Protein AF-A0A0B6ZKL7-F1 (afdb_monomer_lite)

Structure (mmCIF, N/CA/C/O backbone):
data_AF-A0A0B6ZKL7-F1
#
_entry.id   AF-A0A0B6ZKL7-F1
#
loop_
_atom_site.group_PDB
_atom_site.id
_atom_site.type_symbol
_atom_site.label_atom_id
_atom_site.label_alt_id
_atom_site.label_comp_id
_atom_site.label_asym_id
_atom_site.label_entity_id
_atom_site.label_seq_id
_atom_site.pdbx_PDB_ins_code
_atom_site.Cartn_x
_atom_site.Cartn_y
_atom_site.Cartn_z
_atom_site.occupancy
_atom_site.B_iso_or_equiv
_atom_site.auth_seq_id
_atom_site.auth_comp_id
_atom_site.auth_asym_id
_atom_site.auth_atom_id
_atom_site.pdbx_PDB_model_num
ATOM 1 N N . MET A 1 1 ? -45.758 22.790 -22.051 1.00 42.19 1 MET A N 1
ATOM 2 C CA . MET A 1 1 ? -45.175 24.039 -21.514 1.00 42.19 1 MET A CA 1
ATOM 3 C C . MET A 1 1 ? -43.942 23.675 -20.707 1.00 42.19 1 MET A C 1
ATOM 5 O O . MET A 1 1 ? -43.942 22.640 -20.055 1.00 42.19 1 MET A O 1
ATOM 9 N N . PHE A 1 2 ? -42.876 24.445 -20.906 1.00 46.97 2 PHE A N 1
ATOM 10 C CA . PHE A 1 2 ? -41.481 24.131 -20.605 1.00 46.97 2 PHE A CA 1
ATOM 11 C C . PHE A 1 2 ? -41.216 23.846 -19.117 1.00 46.97 2 PHE A C 1
ATOM 13 O O . PHE A 1 2 ? -41.422 24.705 -18.273 1.00 46.97 2 PHE A O 1
ATOM 20 N N . GLY A 1 3 ? -40.693 22.652 -18.821 1.00 52.28 3 GLY A N 1
ATOM 21 C CA . GLY A 1 3 ? -40.085 22.285 -17.534 1.00 52.28 3 GLY A CA 1
ATOM 22 C C . GLY A 1 3 ? -38.605 22.678 -17.441 1.00 52.28 3 GLY A C 1
ATOM 23 O O . GLY A 1 3 ? -37.818 21.992 -16.796 1.00 52.28 3 GLY A O 1
ATOM 24 N N . ALA A 1 4 ? -38.212 23.743 -18.136 1.00 54.94 4 ALA A N 1
ATOM 25 C CA . ALA A 1 4 ? -36.901 24.359 -18.024 1.00 54.94 4 ALA A CA 1
ATOM 26 C C . ALA A 1 4 ? -37.120 25.677 -17.287 1.00 54.94 4 ALA A C 1
ATOM 28 O O . ALA A 1 4 ? -37.835 26.511 -17.821 1.00 54.94 4 ALA A O 1
ATOM 29 N N . GLU A 1 5 ? -36.577 25.791 -16.068 1.00 58.22 5 GLU A N 1
ATOM 30 C CA . GLU A 1 5 ? -36.316 27.023 -15.286 1.00 58.22 5 GLU A CA 1
ATOM 31 C C . GLU A 1 5 ? -36.567 26.904 -13.775 1.00 58.22 5 GLU A C 1
ATOM 33 O O . GLU A 1 5 ? -36.261 27.843 -13.047 1.00 58.22 5 GLU A O 1
ATOM 38 N N . CYS A 1 6 ? -36.972 25.744 -13.243 1.00 59.41 6 CYS A N 1
ATOM 39 C CA . CYS A 1 6 ? -37.134 25.582 -11.786 1.00 59.41 6 CYS A CA 1
ATOM 40 C C . CYS A 1 6 ? -35.854 25.952 -10.999 1.00 59.41 6 CYS A C 1
ATOM 42 O O . CYS A 1 6 ? -35.914 26.442 -9.877 1.00 59.41 6 CYS A O 1
ATOM 44 N N . TRP A 1 7 ? -34.672 25.739 -11.590 1.00 61.62 7 TRP A N 1
ATOM 45 C CA . TRP A 1 7 ? -33.388 26.140 -11.000 1.00 61.62 7 TRP A CA 1
ATOM 46 C C . TRP A 1 7 ? -33.037 27.619 -11.192 1.00 61.62 7 TRP A C 1
ATOM 48 O O . TRP A 1 7 ? -32.381 28.198 -10.323 1.00 61.62 7 TRP A O 1
ATOM 58 N N . THR A 1 8 ? -33.459 28.231 -12.299 1.00 67.56 8 THR A N 1
ATOM 59 C CA . THR A 1 8 ? -33.250 29.661 -12.565 1.00 67.56 8 THR A CA 1
ATOM 60 C C . THR A 1 8 ? -34.092 30.491 -11.605 1.00 67.56 8 THR A C 1
ATOM 62 O O . THR A 1 8 ? -33.561 31.390 -10.955 1.00 67.56 8 THR A O 1
ATOM 65 N N . ASP A 1 9 ? -35.361 30.118 -11.433 1.00 70.38 9 ASP A N 1
ATOM 66 C CA . ASP A 1 9 ? -36.280 30.773 -10.504 1.00 70.38 9 ASP A CA 1
ATOM 67 C C . ASP A 1 9 ? -35.802 30.635 -9.050 1.00 70.38 9 ASP A C 1
ATOM 69 O O . ASP A 1 9 ? -35.663 31.626 -8.334 1.00 70.38 9 ASP A O 1
ATOM 73 N N . HIS A 1 10 ? -35.374 29.437 -8.635 1.00 72.94 10 HIS A N 1
ATOM 74 C CA . HIS A 1 10 ? -34.775 29.252 -7.309 1.00 72.94 10 HIS A CA 1
ATOM 75 C C . HIS A 1 10 ? -33.533 30.129 -7.081 1.00 72.94 10 HIS A C 1
ATOM 77 O O . HIS A 1 10 ? -33.375 30.699 -6.001 1.00 72.94 10 HIS A O 1
ATOM 83 N N . ARG A 1 11 ? -32.648 30.276 -8.078 1.00 71.25 11 ARG A N 1
ATOM 84 C CA . ARG A 1 11 ? -31.483 31.170 -7.970 1.00 71.25 11 ARG A CA 1
ATOM 85 C C . ARG A 1 11 ? -31.887 32.637 -7.877 1.00 71.25 11 ARG A C 1
ATOM 87 O O . ARG A 1 11 ? -31.288 33.349 -7.076 1.00 71.25 11 ARG A O 1
ATOM 94 N N . LEU A 1 12 ? -32.889 33.063 -8.647 1.00 77.38 12 LEU A N 1
ATOM 95 C CA . LEU A 1 12 ? -33.430 34.423 -8.597 1.00 77.38 12 LEU A CA 1
ATOM 96 C C . LEU A 1 12 ? -34.030 34.733 -7.224 1.00 77.38 12 LEU A C 1
ATOM 98 O O . LEU A 1 12 ? -33.776 35.806 -6.678 1.00 77.38 12 LEU A O 1
ATOM 102 N N . ILE A 1 13 ? -34.756 33.784 -6.630 1.00 74.25 13 ILE A N 1
ATOM 103 C CA . ILE A 1 13 ? -35.279 33.897 -5.264 1.00 74.25 13 ILE A CA 1
ATOM 104 C C . ILE A 1 13 ? -34.120 34.036 -4.266 1.00 74.25 13 ILE A C 1
ATOM 106 O O . ILE A 1 13 ? -34.093 34.979 -3.477 1.00 74.25 13 ILE A O 1
ATOM 110 N N . VAL A 1 14 ? -33.109 33.165 -4.327 1.00 73.19 14 VAL A N 1
ATOM 111 C CA . VAL A 1 14 ? -31.954 33.226 -3.411 1.00 73.19 14 VAL A CA 1
ATOM 112 C C . VAL A 1 14 ? -31.175 34.541 -3.552 1.00 73.19 14 VAL A C 1
ATOM 114 O O . VAL A 1 14 ? -30.819 35.138 -2.536 1.00 73.19 14 VAL A O 1
ATOM 117 N N . SER A 1 15 ? -30.950 35.030 -4.778 1.00 72.56 15 SER A N 1
ATOM 118 C CA . SER A 1 15 ? -30.199 36.269 -5.025 1.00 72.56 15 SER A CA 1
ATOM 119 C C . SER A 1 15 ? -30.981 37.529 -4.666 1.00 72.56 15 SER A C 1
ATOM 121 O O . SER A 1 15 ? -30.399 38.478 -4.149 1.00 72.56 15 SER A O 1
ATOM 123 N N . LYS A 1 16 ? -32.294 37.556 -4.929 1.00 80.69 16 LYS A N 1
ATOM 124 C CA . LYS A 1 16 ? -33.143 38.732 -4.684 1.00 80.69 16 LYS A CA 1
ATOM 125 C C . LYS A 1 16 ? -33.464 38.910 -3.204 1.00 80.69 16 LYS A C 1
ATOM 127 O O . LYS A 1 16 ? -33.544 40.038 -2.733 1.00 80.69 16 LYS A O 1
ATOM 132 N N . PHE A 1 17 ? -33.618 37.807 -2.474 1.00 80.50 17 PHE A N 1
ATOM 133 C CA . PHE A 1 17 ? -33.923 37.825 -1.044 1.00 80.50 17 PHE A CA 1
ATOM 134 C C . PHE A 1 17 ? -32.680 37.670 -0.146 1.00 80.50 17 PHE A C 1
ATOM 136 O O . PHE A 1 17 ? -32.821 37.676 1.073 1.00 80.50 17 PHE A O 1
ATOM 143 N N . ASN A 1 18 ? -31.472 37.541 -0.722 1.00 76.81 18 ASN A N 1
ATOM 144 C CA . ASN A 1 18 ? -30.211 37.271 -0.011 1.00 76.81 18 ASN A CA 1
ATOM 145 C C . ASN A 1 18 ? -30.346 36.132 1.020 1.00 76.81 18 ASN A C 1
ATOM 147 O O . ASN A 1 18 ? -29.888 36.217 2.163 1.00 76.81 18 ASN A O 1
ATOM 151 N N . LEU A 1 19 ? -31.049 35.067 0.628 1.00 74.38 19 LEU A N 1
ATOM 152 C CA . LEU A 1 19 ? -31.321 33.938 1.509 1.00 74.38 19 LEU A CA 1
ATOM 153 C C . LEU A 1 19 ? -30.046 33.109 1.638 1.00 74.38 19 LEU A C 1
ATOM 155 O O . LEU A 1 19 ? -29.726 32.286 0.781 1.00 74.38 19 LEU A O 1
ATOM 159 N N . GLY A 1 20 ? -29.312 33.321 2.727 1.00 74.38 20 GLY A N 1
ATOM 160 C CA . GLY A 1 20 ? -28.158 32.510 3.098 1.00 74.38 20 GLY A CA 1
ATOM 161 C C . GLY A 1 20 ? -28.576 31.098 3.507 1.00 74.38 20 GLY A C 1
ATOM 162 O O . GLY A 1 20 ? -28.574 30.767 4.693 1.00 74.38 20 GLY A O 1
ATOM 163 N N . ILE A 1 21 ? -28.934 30.250 2.540 1.00 73.69 21 ILE A N 1
ATOM 164 C CA . ILE A 1 21 ? -29.176 28.827 2.785 1.00 73.69 21 ILE A CA 1
ATOM 165 C C . ILE A 1 21 ? -27.817 28.197 3.084 1.00 73.69 21 ILE A C 1
ATOM 167 O O . ILE A 1 21 ? -27.051 27.868 2.177 1.00 73.69 21 ILE A O 1
ATOM 171 N N . LYS A 1 22 ? -27.491 28.051 4.373 1.00 75.62 22 LYS A N 1
ATOM 172 C CA . LYS A 1 22 ? -26.320 27.279 4.790 1.00 75.62 22 LYS A CA 1
ATOM 173 C C . LYS A 1 22 ? -26.495 25.868 4.248 1.00 75.62 22 LYS A C 1
ATOM 175 O O . LYS A 1 22 ? -27.411 25.154 4.659 1.00 75.62 22 LYS A O 1
ATOM 180 N N . SER A 1 23 ? -25.630 25.475 3.316 1.00 69.88 23 SER A N 1
ATOM 181 C CA . SER A 1 23 ? -25.583 24.089 2.875 1.00 69.88 23 SER A CA 1
ATOM 182 C C . SER A 1 23 ? -25.389 23.216 4.110 1.00 69.88 23 SER A C 1
ATOM 184 O O . SER A 1 23 ? -24.601 23.542 5.006 1.00 69.88 23 SER A O 1
ATOM 186 N N . ARG A 1 24 ? -26.157 22.125 4.199 1.00 73.25 24 ARG A N 1
ATOM 187 C CA . ARG A 1 24 ? -25.980 21.152 5.273 1.00 73.25 24 ARG A CA 1
ATOM 188 C C . ARG A 1 24 ? -24.533 20.685 5.193 1.00 73.25 24 ARG A C 1
ATOM 190 O O . ARG A 1 24 ? -24.158 20.027 4.225 1.00 73.25 24 ARG A O 1
ATOM 197 N N . GLN A 1 25 ? -23.723 21.073 6.174 1.00 68.62 25 GLN A N 1
ATOM 198 C CA . GLN A 1 25 ? -22.346 20.616 6.283 1.00 68.62 25 GLN A CA 1
ATOM 199 C C . GLN A 1 25 ? -22.414 19.095 6.352 1.00 68.62 25 GLN A C 1
ATOM 201 O O . GLN A 1 25 ? -22.909 18.524 7.326 1.00 68.62 25 GLN A O 1
ATOM 206 N N . HIS A 1 26 ? -22.010 18.437 5.269 1.00 68.31 26 HIS A N 1
ATOM 207 C CA . HIS A 1 26 ? -21.880 16.997 5.277 1.00 68.31 26 HIS A CA 1
ATOM 208 C C . HIS A 1 26 ? -20.789 16.716 6.302 1.00 68.31 26 HIS A C 1
ATOM 210 O O . HIS A 1 26 ? -19.625 17.043 6.067 1.00 68.31 26 HIS A O 1
ATOM 216 N N . HIS A 1 27 ? -21.163 16.165 7.457 1.00 67.94 27 HIS A N 1
ATOM 217 C CA . HIS A 1 27 ? -20.192 15.590 8.369 1.00 67.94 27 HIS A CA 1
ATOM 218 C C . HIS A 1 27 ? -19.540 14.456 7.585 1.00 67.94 27 HIS A C 1
ATOM 220 O O . HIS A 1 27 ? -20.088 13.358 7.491 1.00 67.94 27 HIS A O 1
ATOM 226 N N . GLN A 1 28 ? -18.421 14.749 6.922 1.00 71.69 28 GLN A N 1
ATOM 227 C CA . GLN A 1 28 ? -17.544 13.716 6.413 1.00 71.69 28 GLN A CA 1
ATOM 228 C C . GLN A 1 28 ? -17.176 12.927 7.664 1.00 71.69 28 GLN A C 1
ATOM 230 O O . GLN A 1 28 ? -16.484 13.449 8.540 1.00 71.69 28 GLN A O 1
ATOM 235 N N . GLY A 1 29 ? -17.771 11.740 7.820 1.00 68.94 29 GLY A N 1
ATOM 236 C CA . GLY A 1 29 ? -17.504 10.871 8.959 1.00 68.94 29 GLY A CA 1
ATOM 237 C C . GLY A 1 29 ? -15.996 10.727 9.143 1.00 68.94 29 GLY A C 1
ATOM 238 O O . GLY A 1 29 ? -15.233 10.944 8.196 1.00 68.94 29 GLY A O 1
ATOM 239 N N . ARG A 1 30 ? -15.557 10.403 10.366 1.00 73.44 30 ARG A N 1
ATOM 240 C CA . ARG A 1 30 ? -14.128 10.223 10.662 1.00 73.44 30 ARG A CA 1
ATOM 241 C C . ARG A 1 30 ? -13.496 9.410 9.538 1.00 73.44 30 ARG A C 1
ATOM 243 O O . ARG A 1 30 ? -13.925 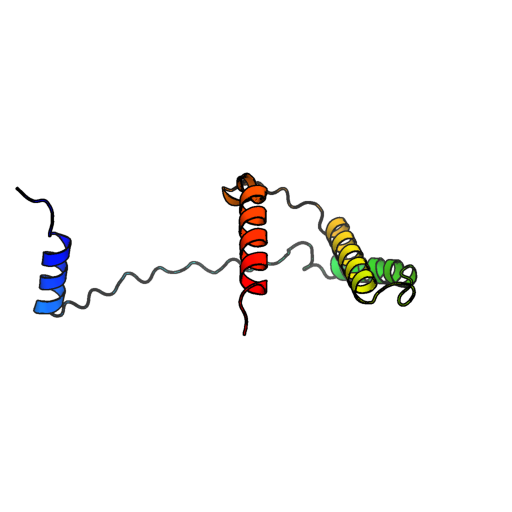8.286 9.281 1.00 73.44 30 ARG A O 1
ATOM 250 N N . LYS A 1 31 ? -12.526 10.014 8.843 1.00 70.38 31 LYS A N 1
ATOM 251 C CA . LYS A 1 31 ? -11.799 9.323 7.781 1.00 70.38 31 LYS A CA 1
ATOM 252 C C . LYS A 1 31 ? -11.261 8.035 8.404 1.00 70.38 31 LYS A C 1
ATOM 254 O O . LYS A 1 31 ? -10.618 8.135 9.451 1.00 70.38 31 LYS A O 1
ATOM 259 N N . PRO A 1 32 ? -11.545 6.853 7.837 1.00 64.94 32 PRO A N 1
ATOM 260 C CA . PRO A 1 32 ? -10.981 5.629 8.368 1.00 64.94 32 PRO A CA 1
ATOM 261 C C . PRO A 1 32 ? -9.463 5.780 8.335 1.00 64.94 32 PRO A C 1
ATOM 263 O O . PRO A 1 32 ? -8.876 6.015 7.274 1.00 64.94 32 PRO A O 1
ATOM 266 N N . THR A 1 33 ? -8.832 5.711 9.505 1.00 65.12 33 THR A N 1
ATOM 267 C CA . THR A 1 33 ? -7.381 5.638 9.595 1.00 65.12 33 THR A CA 1
ATOM 268 C C . THR A 1 33 ? -7.003 4.344 8.893 1.00 65.12 33 THR A C 1
ATOM 270 O O . THR A 1 33 ? -7.359 3.265 9.361 1.00 65.12 33 THR A O 1
ATOM 273 N N . LYS A 1 34 ? -6.360 4.436 7.725 1.00 63.16 34 LYS A N 1
ATOM 274 C CA . LYS A 1 34 ? -5.828 3.273 7.009 1.00 63.16 34 LYS A CA 1
ATOM 275 C C . LYS A 1 34 ? -4.642 2.734 7.805 1.00 63.16 34 LYS A C 1
ATOM 277 O O . LYS A 1 34 ? -3.494 2.953 7.442 1.00 63.16 34 LYS A O 1
ATOM 282 N N . THR A 1 35 ? -4.903 2.103 8.940 1.00 56.91 35 THR A N 1
ATOM 283 C CA . THR A 1 35 ? -3.889 1.353 9.663 1.00 56.91 35 THR A CA 1
ATOM 284 C C . THR A 1 35 ? -3.825 -0.020 9.022 1.00 56.91 35 THR A C 1
ATOM 286 O O . THR A 1 35 ? -4.804 -0.765 8.984 1.00 56.91 35 THR A O 1
ATOM 289 N N . HIS A 1 36 ? -2.663 -0.351 8.468 1.00 64.19 36 HIS A N 1
ATOM 290 C CA . HIS A 1 36 ? -2.329 -1.720 8.105 1.00 64.19 36 HIS A CA 1
ATOM 291 C C . HIS A 1 36 ? -2.257 -2.503 9.421 1.00 64.19 36 HIS A C 1
ATOM 293 O O . HIS A 1 36 ? -1.195 -2.603 10.025 1.00 64.19 36 HIS A O 1
ATOM 299 N N . SER A 1 37 ? -3.400 -2.968 9.932 1.00 62.66 37 SER A N 1
ATOM 300 C CA . SER A 1 37 ? -3.535 -3.524 11.289 1.00 62.66 37 SER A CA 1
ATOM 301 C C . SER A 1 37 ? -2.543 -4.652 11.575 1.00 62.66 37 SER A C 1
ATOM 303 O O . SER A 1 37 ? -2.107 -4.813 12.709 1.00 62.66 37 SER A O 1
ATOM 305 N N . LYS A 1 38 ? -2.125 -5.373 10.529 1.00 64.06 38 LYS A N 1
ATOM 306 C CA . LYS A 1 38 ? -1.107 -6.426 10.586 1.00 64.06 38 LYS A CA 1
ATOM 307 C C . LYS A 1 38 ? 0.319 -5.907 10.818 1.00 64.06 38 LYS A C 1
ATOM 309 O O . LYS A 1 38 ? 1.087 -6.579 11.491 1.00 64.06 38 LYS A O 1
ATOM 314 N N . LEU A 1 39 ? 0.664 -4.720 10.312 1.00 65.62 39 LEU A N 1
ATOM 315 C CA . LEU A 1 39 ? 1.995 -4.114 10.478 1.00 65.62 39 LEU A CA 1
ATOM 316 C C . LEU A 1 39 ? 2.110 -3.218 11.717 1.00 65.62 39 LEU A C 1
ATOM 318 O O . LEU A 1 39 ? 3.202 -2.788 12.058 1.00 65.62 39 LEU A O 1
ATOM 322 N N . GLY A 1 40 ? 0.992 -2.916 12.382 1.00 67.31 40 GLY A N 1
ATOM 323 C CA . GLY A 1 40 ? 0.983 -2.120 13.612 1.00 67.31 40 GLY A CA 1
ATOM 324 C C . GLY A 1 40 ? 1.439 -2.884 14.860 1.00 67.31 40 GLY A C 1
ATOM 325 O O . GLY A 1 40 ? 1.548 -2.280 15.922 1.00 67.31 40 GLY A O 1
ATOM 326 N N . SER A 1 41 ? 1.674 -4.196 14.752 1.00 75.56 41 SER A N 1
ATOM 327 C CA . SER A 1 41 ? 2.190 -5.025 15.843 1.00 75.56 41 SER A CA 1
ATOM 328 C C . SER A 1 41 ? 3.717 -4.983 15.860 1.00 75.56 41 SER A C 1
ATOM 330 O O . SER A 1 41 ? 4.343 -5.323 14.855 1.00 75.56 41 SER A O 1
ATOM 332 N N . THR A 1 42 ? 4.317 -4.651 17.006 1.00 76.50 42 THR A N 1
ATOM 333 C CA . THR A 1 42 ? 5.781 -4.610 17.201 1.00 76.50 42 THR A CA 1
ATOM 334 C C . THR A 1 42 ? 6.464 -5.920 16.785 1.00 76.50 42 THR A C 1
ATOM 336 O O . THR A 1 42 ? 7.539 -5.921 16.190 1.00 76.50 42 THR A O 1
ATOM 339 N N . THR A 1 43 ? 5.796 -7.055 16.996 1.00 82.06 43 THR A N 1
ATOM 340 C CA . THR A 1 43 ? 6.318 -8.375 16.615 1.00 82.06 43 THR A CA 1
ATOM 341 C C . THR A 1 43 ? 6.380 -8.582 15.100 1.00 82.06 43 THR A C 1
ATOM 343 O O . THR A 1 43 ? 7.315 -9.201 14.596 1.00 82.06 43 THR A O 1
ATOM 346 N N . ALA A 1 44 ? 5.419 -8.035 14.350 1.00 80.12 44 ALA A N 1
ATOM 347 C CA . ALA A 1 44 ? 5.408 -8.118 12.892 1.00 80.12 44 ALA A CA 1
ATOM 348 C C . ALA A 1 44 ? 6.514 -7.243 12.284 1.00 80.12 44 ALA A C 1
ATOM 350 O O . ALA A 1 44 ? 7.154 -7.647 11.315 1.00 80.12 44 ALA A O 1
ATOM 351 N N . THR A 1 45 ? 6.787 -6.078 12.878 1.00 83.62 45 THR A N 1
ATOM 352 C CA . THR A 1 45 ? 7.878 -5.201 12.431 1.00 83.62 45 THR A CA 1
ATOM 353 C C . THR A 1 45 ? 9.257 -5.802 12.689 1.00 83.62 45 THR A C 1
ATOM 355 O O . THR A 1 45 ? 10.123 -5.712 11.825 1.00 83.62 45 THR A O 1
ATOM 358 N N . GLU A 1 46 ? 9.458 -6.467 13.829 1.00 86.62 46 GLU A N 1
ATOM 359 C CA . GLU A 1 46 ? 10.720 -7.153 14.139 1.00 86.62 46 GLU A CA 1
ATOM 360 C C . GLU A 1 46 ? 10.960 -8.357 13.223 1.00 86.62 46 GLU A C 1
ATOM 362 O O . GLU A 1 46 ? 12.077 -8.568 12.750 1.00 86.62 46 GLU A O 1
ATOM 367 N N . HIS A 1 47 ? 9.909 -9.129 12.932 1.00 87.00 47 HIS A N 1
ATOM 368 C CA . HIS A 1 47 ? 9.991 -10.231 11.978 1.00 87.00 47 HIS A CA 1
ATOM 369 C C . HIS A 1 47 ? 10.347 -9.729 10.576 1.00 87.00 47 HIS A C 1
ATOM 371 O O . HIS A 1 47 ? 11.225 -10.296 9.930 1.00 87.00 47 HIS A O 1
ATOM 377 N N . LEU A 1 48 ? 9.702 -8.650 10.118 1.00 87.25 48 LEU A N 1
ATOM 378 C CA . LEU A 1 48 ? 10.005 -8.040 8.824 1.00 87.25 48 LEU A CA 1
ATOM 379 C C . LEU A 1 48 ? 11.455 -7.562 8.750 1.00 87.25 48 LEU A C 1
ATOM 381 O O . LEU A 1 48 ? 12.126 -7.809 7.756 1.00 87.25 48 LEU A O 1
ATOM 385 N N . ALA A 1 49 ? 11.934 -6.886 9.796 1.00 88.31 49 ALA A N 1
ATOM 386 C CA . ALA A 1 49 ? 13.299 -6.380 9.841 1.00 88.31 49 ALA A CA 1
ATOM 387 C C . ALA A 1 49 ? 14.322 -7.520 9.743 1.00 88.31 49 ALA A C 1
ATOM 389 O O . ALA A 1 49 ? 15.271 -7.414 8.976 1.00 88.31 49 ALA A O 1
ATOM 390 N N . ARG A 1 50 ? 14.095 -8.630 10.459 1.00 90.00 50 ARG A N 1
ATOM 391 C CA . ARG A 1 50 ? 14.968 -9.811 10.403 1.00 90.00 50 ARG A CA 1
ATOM 392 C C . ARG A 1 50 ? 14.940 -10.499 9.033 1.00 90.00 50 ARG A C 1
ATOM 394 O O . ARG A 1 50 ? 15.988 -10.903 8.546 1.00 90.00 50 ARG A O 1
ATOM 401 N N . ASP A 1 51 ? 13.763 -10.629 8.424 1.00 88.50 51 ASP A N 1
ATOM 402 C CA . ASP A 1 51 ? 13.612 -11.230 7.090 1.00 88.50 51 ASP A CA 1
ATOM 403 C C . ASP A 1 51 ? 14.293 -10.384 6.002 1.00 88.50 51 ASP A C 1
ATOM 405 O O . ASP A 1 51 ? 15.002 -10.911 5.145 1.00 88.50 51 ASP A O 1
ATOM 409 N N . LEU A 1 52 ? 14.135 -9.059 6.071 1.00 89.88 52 LEU A N 1
ATOM 410 C CA . LEU A 1 52 ? 14.793 -8.137 5.149 1.00 89.88 52 LEU A CA 1
ATOM 411 C C . LEU A 1 52 ? 16.308 -8.124 5.332 1.00 89.88 52 LEU A C 1
ATOM 413 O O . LEU A 1 52 ? 17.014 -8.119 4.333 1.00 89.88 52 LEU A O 1
ATOM 417 N N . ASP A 1 53 ? 16.811 -8.156 6.566 1.00 89.25 53 ASP A N 1
ATOM 418 C CA . ASP A 1 53 ? 18.255 -8.173 6.823 1.00 89.25 53 ASP A CA 1
ATOM 419 C C . ASP A 1 53 ? 18.930 -9.401 6.186 1.00 89.25 53 ASP A C 1
ATOM 421 O O . ASP A 1 53 ? 19.967 -9.273 5.540 1.00 89.25 53 ASP A O 1
ATOM 425 N N . GLY A 1 54 ? 18.284 -10.573 6.254 1.00 86.38 54 GLY A N 1
ATOM 426 C CA . GLY A 1 54 ? 18.749 -11.775 5.553 1.00 86.38 54 GLY A CA 1
ATOM 427 C C . GLY A 1 54 ? 18.701 -11.629 4.029 1.00 86.38 54 GLY A C 1
ATOM 428 O O . GLY A 1 54 ? 19.707 -11.818 3.350 1.00 86.38 54 GLY A O 1
ATOM 429 N N . LYS A 1 55 ? 17.554 -11.216 3.478 1.00 85.75 55 LYS A N 1
ATOM 430 C CA . LYS A 1 55 ? 17.373 -11.059 2.021 1.00 85.75 55 LYS A CA 1
ATOM 431 C C . LYS A 1 55 ? 18.248 -9.952 1.418 1.00 85.75 55 LYS A C 1
ATOM 433 O O . LYS A 1 55 ? 18.568 -10.007 0.234 1.00 85.75 55 LYS A O 1
ATOM 438 N N . MET A 1 56 ? 18.641 -8.948 2.203 1.00 85.06 56 MET A N 1
ATOM 439 C CA . MET A 1 56 ? 19.546 -7.880 1.769 1.00 85.06 56 MET A CA 1
ATOM 440 C C . MET A 1 56 ? 21.009 -8.322 1.719 1.00 85.06 56 MET A C 1
ATOM 442 O O . MET A 1 56 ? 21.744 -7.799 0.885 1.00 85.06 56 MET A O 1
ATOM 446 N N . GLN A 1 57 ? 21.429 -9.281 2.549 1.00 83.44 57 GLN A N 1
ATOM 447 C CA . GLN A 1 57 ? 22.780 -9.857 2.481 1.00 83.44 57 GLN A CA 1
ATOM 448 C C . GLN A 1 57 ? 22.985 -10.701 1.214 1.00 83.44 57 GLN A C 1
ATOM 450 O O . GLN A 1 57 ? 24.088 -10.734 0.670 1.00 83.44 57 GLN A O 1
ATOM 455 N N . ASP A 1 58 ? 21.915 -11.316 0.708 1.00 81.56 58 ASP A N 1
ATOM 456 C CA . ASP A 1 58 ? 21.938 -12.103 -0.529 1.00 81.56 58 ASP A CA 1
ATOM 457 C C . ASP A 1 58 ? 21.900 -11.236 -1.805 1.00 81.56 58 ASP A C 1
ATOM 459 O O . ASP A 1 58 ? 22.249 -11.704 -2.893 1.00 81.56 58 ASP A O 1
ATOM 463 N N . LEU A 1 59 ? 21.503 -9.961 -1.700 1.00 80.75 59 LEU A N 1
ATOM 464 C CA . LEU A 1 59 ? 21.446 -9.038 -2.835 1.00 80.75 59 LEU A CA 1
ATOM 465 C C . LEU A 1 59 ? 22.840 -8.491 -3.173 1.00 80.75 59 LEU A C 1
ATOM 467 O O . LEU A 1 59 ? 23.435 -7.710 -2.433 1.00 80.75 59 LEU A O 1
ATOM 471 N N . GLN A 1 60 ? 23.341 -8.863 -4.349 1.00 75.94 60 GLN A N 1
ATOM 472 C CA . GLN A 1 60 ? 24.590 -8.341 -4.900 1.00 75.94 60 GLN A CA 1
ATOM 473 C C . GLN A 1 60 ? 24.337 -6.999 -5.600 1.00 75.94 60 GLN A C 1
ATOM 475 O O . GLN A 1 60 ? 23.958 -6.955 -6.769 1.00 75.94 60 GLN A O 1
ATOM 480 N N . PHE A 1 61 ? 24.538 -5.893 -4.885 1.00 73.38 61 PHE A N 1
ATOM 481 C CA . PHE A 1 61 ? 24.441 -4.548 -5.460 1.00 73.38 61 PHE A CA 1
ATOM 482 C C . PHE A 1 61 ? 25.715 -4.174 -6.229 1.00 73.38 61 PHE A C 1
ATOM 484 O O . PHE A 1 61 ? 26.827 -4.457 -5.782 1.00 73.38 61 PHE A O 1
ATOM 491 N N . GLY A 1 62 ? 25.569 -3.495 -7.369 1.00 69.94 62 GLY A N 1
ATOM 492 C CA . GLY A 1 62 ? 26.691 -2.989 -8.167 1.00 69.94 62 GLY A CA 1
ATOM 493 C C . GLY A 1 62 ? 27.209 -3.933 -9.256 1.00 69.94 62 GLY A C 1
ATOM 494 O O . GLY A 1 62 ? 28.173 -3.587 -9.935 1.00 69.94 62 GLY A O 1
ATOM 495 N N . GLN A 1 63 ? 26.580 -5.097 -9.456 1.00 68.38 63 GLN A N 1
ATOM 496 C CA . GLN A 1 63 ? 26.857 -5.973 -10.606 1.00 68.38 63 GLN A CA 1
ATOM 497 C C . GLN A 1 63 ? 26.026 -5.622 -11.849 1.00 68.38 63 GLN A C 1
ATOM 499 O O . GLN A 1 63 ? 26.441 -5.957 -12.958 1.00 68.38 63 GLN A O 1
ATOM 504 N N . THR A 1 64 ? 24.883 -4.946 -11.690 1.00 71.62 64 THR A N 1
ATOM 505 C CA . THR A 1 64 ? 23.970 -4.603 -12.794 1.00 71.62 64 THR A CA 1
ATOM 506 C C . THR A 1 64 ? 23.739 -3.093 -12.920 1.00 71.62 64 THR A C 1
ATOM 508 O O . THR A 1 64 ? 24.400 -2.288 -12.260 1.00 71.62 64 THR A O 1
ATOM 511 N N . ASN A 1 65 ? 22.856 -2.669 -13.830 1.00 81.75 65 ASN A N 1
ATOM 512 C CA . ASN A 1 65 ? 22.513 -1.255 -13.986 1.00 81.75 65 ASN A CA 1
ATOM 513 C C . ASN A 1 65 ? 21.847 -0.731 -12.697 1.00 81.75 65 ASN A C 1
ATOM 515 O O . ASN A 1 65 ? 21.000 -1.401 -12.118 1.00 81.75 65 ASN A O 1
ATOM 519 N N . VAL A 1 66 ? 22.141 0.507 -12.284 1.00 82.38 66 VAL A N 1
ATOM 520 C CA . VAL A 1 66 ? 21.546 1.158 -11.094 1.00 82.38 66 VAL A CA 1
ATOM 521 C C . VAL A 1 66 ? 20.014 1.061 -11.074 1.00 82.38 66 VAL A C 1
ATOM 523 O O . VAL A 1 66 ? 19.394 0.981 -10.013 1.00 82.38 66 VAL A O 1
ATOM 526 N N . ASN A 1 67 ? 19.381 1.078 -12.249 1.00 84.56 67 ASN A N 1
ATOM 527 C CA . ASN A 1 67 ? 17.932 0.951 -12.346 1.00 84.56 67 ASN A CA 1
ATOM 528 C C . ASN A 1 67 ? 17.440 -0.479 -12.055 1.00 84.56 67 ASN A C 1
ATOM 530 O O . ASN A 1 67 ? 16.386 -0.641 -11.447 1.00 84.56 67 ASN A O 1
ATOM 534 N N . GLU A 1 68 ? 18.212 -1.491 -12.449 1.00 83.50 68 GLU A N 1
ATOM 535 C CA . GLU A 1 68 ? 17.925 -2.909 -12.213 1.00 83.50 68 GLU A CA 1
ATOM 536 C C . GLU A 1 68 ? 18.101 -3.242 -10.727 1.00 83.50 68 GLU A C 1
ATOM 538 O O . GLU A 1 68 ? 17.167 -3.746 -10.105 1.00 83.50 68 GLU A O 1
ATOM 543 N N . ASP A 1 69 ? 19.205 -2.805 -10.118 1.00 84.19 69 ASP A N 1
ATOM 544 C CA . ASP A 1 69 ? 19.455 -2.915 -8.671 1.00 84.19 69 ASP A CA 1
ATOM 545 C C . ASP A 1 69 ? 18.346 -2.245 -7.833 1.00 84.19 69 ASP A C 1
ATOM 547 O O . ASP A 1 69 ? 17.929 -2.728 -6.777 1.00 84.19 69 ASP A O 1
ATOM 551 N N . LYS A 1 70 ? 17.814 -1.115 -8.311 1.00 86.56 70 LYS A N 1
ATOM 552 C CA . LYS A 1 70 ? 16.692 -0.434 -7.654 1.00 86.56 70 LYS A CA 1
ATOM 553 C C . LYS A 1 70 ? 15.386 -1.216 -7.787 1.00 86.56 70 LYS A C 1
ATOM 555 O O . LYS A 1 70 ? 14.574 -1.205 -6.858 1.00 86.56 70 LYS A O 1
ATOM 560 N N . THR A 1 71 ? 15.146 -1.850 -8.936 1.00 87.75 71 THR A N 1
ATOM 561 C CA . THR A 1 71 ? 13.954 -2.687 -9.131 1.00 87.75 71 THR A CA 1
ATOM 562 C C . THR A 1 71 ? 14.012 -3.955 -8.294 1.00 87.75 71 THR A C 1
ATOM 564 O O . THR A 1 71 ? 13.031 -4.257 -7.623 1.00 87.75 71 THR A O 1
ATOM 567 N N . THR A 1 72 ? 15.164 -4.626 -8.230 1.00 87.94 72 THR A N 1
ATOM 568 C CA . THR A 1 72 ? 15.333 -5.845 -7.429 1.00 87.94 72 THR A CA 1
ATOM 569 C C . THR A 1 72 ? 15.128 -5.562 -5.947 1.00 87.94 72 THR A C 1
ATOM 571 O O . THR A 1 72 ? 14.343 -6.257 -5.311 1.00 87.94 72 THR A O 1
ATOM 574 N N . LEU A 1 73 ? 15.716 -4.486 -5.411 1.00 89.00 73 LEU A N 1
ATOM 575 C CA . LEU A 1 73 ? 15.480 -4.054 -4.028 1.00 89.00 73 LEU A CA 1
ATOM 576 C C . LEU A 1 73 ? 13.997 -3.784 -3.748 1.00 89.00 73 LEU A C 1
ATOM 578 O O . LEU A 1 73 ? 13.467 -4.149 -2.700 1.00 89.00 73 LEU A O 1
ATOM 582 N N . ARG A 1 74 ? 13.313 -3.096 -4.667 1.00 90.31 74 ARG A N 1
ATOM 583 C CA . ARG A 1 74 ? 11.889 -2.801 -4.498 1.00 90.31 74 ARG A CA 1
ATOM 584 C C . ARG A 1 74 ? 11.076 -4.090 -4.454 1.00 90.31 74 ARG A C 1
ATOM 586 O O . ARG A 1 74 ? 10.208 -4.223 -3.592 1.00 90.31 74 ARG A O 1
ATOM 593 N N . ASP A 1 75 ? 11.338 -5.000 -5.380 1.00 90.12 75 ASP A N 1
ATOM 594 C CA . ASP A 1 75 ? 10.572 -6.230 -5.521 1.00 90.12 75 ASP A CA 1
ATOM 595 C C . ASP A 1 75 ? 10.802 -7.160 -4.327 1.00 90.12 75 ASP A C 1
ATOM 597 O O . ASP A 1 75 ? 9.828 -7.681 -3.786 1.00 90.12 75 ASP A O 1
ATOM 601 N N . THR A 1 76 ? 12.035 -7.288 -3.826 1.00 89.88 76 THR A N 1
ATOM 602 C CA . THR A 1 76 ? 12.325 -8.083 -2.619 1.00 89.88 76 THR A CA 1
ATOM 603 C C . THR A 1 76 ? 11.622 -7.531 -1.385 1.00 89.88 76 THR A C 1
ATOM 605 O O . THR A 1 76 ? 10.960 -8.286 -0.671 1.00 89.88 76 THR A O 1
ATOM 608 N N . VAL A 1 77 ? 11.669 -6.213 -1.168 1.00 89.62 77 VAL A N 1
ATOM 609 C CA . VAL A 1 77 ? 10.951 -5.567 -0.058 1.00 89.62 77 VAL A CA 1
ATOM 610 C C . VAL A 1 77 ? 9.444 -5.778 -0.188 1.00 89.62 77 VAL A C 1
ATOM 612 O O . VAL A 1 77 ? 8.776 -6.132 0.785 1.00 89.62 77 VAL A O 1
ATOM 615 N N . CYS A 1 78 ? 8.890 -5.587 -1.388 1.00 87.69 78 CYS A N 1
ATOM 616 C CA . CYS A 1 78 ? 7.469 -5.801 -1.633 1.00 87.69 78 CYS A CA 1
ATOM 617 C C . CYS A 1 78 ? 7.057 -7.257 -1.387 1.00 87.69 78 CYS A C 1
ATOM 619 O O . CYS A 1 78 ? 6.022 -7.467 -0.761 1.00 87.69 78 CYS A O 1
ATOM 621 N N . LEU A 1 79 ? 7.853 -8.239 -1.818 1.00 87.69 79 LEU A N 1
ATOM 622 C CA . LEU A 1 79 ? 7.588 -9.665 -1.613 1.00 87.69 79 LEU A CA 1
ATOM 623 C C . LEU A 1 79 ? 7.644 -10.057 -0.133 1.00 87.69 79 LEU A C 1
ATOM 625 O O . LEU A 1 79 ? 6.708 -10.688 0.346 1.00 87.69 79 LEU A O 1
ATOM 629 N N . SER A 1 80 ? 8.651 -9.614 0.624 1.00 87.25 80 SER A N 1
ATOM 630 C CA . SER A 1 80 ? 8.726 -9.854 2.077 1.00 87.25 80 SER A CA 1
ATOM 631 C C . SER A 1 80 ? 7.521 -9.294 2.829 1.00 87.25 80 SER A C 1
ATOM 633 O O . SER A 1 80 ? 6.926 -9.952 3.684 1.00 87.25 80 SER A O 1
ATOM 635 N N . ILE A 1 81 ? 7.113 -8.070 2.489 1.00 85.56 81 ILE A N 1
ATOM 636 C CA . ILE A 1 81 ? 5.916 -7.458 3.073 1.00 85.56 81 ILE A CA 1
ATOM 637 C C . ILE A 1 81 ? 4.662 -8.239 2.658 1.00 85.56 81 ILE A C 1
ATOM 639 O O . ILE A 1 81 ? 3.743 -8.410 3.462 1.00 85.56 81 ILE A O 1
ATOM 643 N N . TYR A 1 82 ? 4.619 -8.729 1.419 1.00 84.38 82 TYR A N 1
ATOM 644 C CA . TYR A 1 82 ? 3.516 -9.528 0.897 1.00 84.38 82 TYR A CA 1
ATOM 645 C C . TYR A 1 82 ? 3.367 -10.868 1.621 1.00 84.38 82 TYR A C 1
ATOM 647 O O . TYR A 1 82 ? 2.251 -11.242 1.981 1.00 84.38 82 TYR A O 1
ATOM 655 N N . GLU A 1 83 ? 4.476 -11.559 1.882 1.00 85.19 83 GLU A N 1
ATOM 656 C CA . GLU A 1 83 ? 4.530 -12.807 2.651 1.00 85.19 83 GLU A CA 1
ATOM 657 C C . GLU A 1 83 ? 4.052 -12.594 4.092 1.00 85.19 83 GLU A C 1
ATOM 659 O O . GLU A 1 83 ? 3.249 -13.374 4.602 1.00 85.19 83 GLU A O 1
ATOM 664 N N . LEU A 1 84 ? 4.471 -11.494 4.725 1.00 83.62 84 LEU A N 1
ATOM 665 C CA . LEU A 1 84 ? 4.115 -11.172 6.107 1.00 83.62 84 LEU A CA 1
ATOM 666 C C . LEU A 1 84 ? 2.647 -10.757 6.280 1.00 83.62 84 LEU A C 1
ATOM 668 O O . LEU A 1 84 ? 1.960 -11.206 7.199 1.00 83.62 84 LEU A O 1
ATOM 672 N N . ILE A 1 85 ? 2.154 -9.848 5.436 1.00 80.50 85 ILE A N 1
ATOM 673 C CA . ILE A 1 85 ? 0.778 -9.338 5.532 1.00 80.50 85 ILE A CA 1
ATOM 674 C C . ILE A 1 85 ? -0.212 -10.360 4.955 1.00 80.50 85 ILE A C 1
ATOM 676 O O . ILE A 1 85 ? -1.360 -10.434 5.409 1.00 80.50 85 ILE A O 1
ATOM 680 N N . GLY A 1 86 ? 0.210 -11.160 3.977 1.00 75.06 86 GLY A N 1
ATOM 681 C CA . GLY A 1 86 ? -0.642 -12.058 3.209 1.00 75.06 86 GLY A CA 1
ATOM 682 C C . GLY A 1 86 ? -1.589 -11.324 2.253 1.00 75.06 86 GLY A C 1
ATOM 683 O O . GLY A 1 86 ? -1.685 -10.093 2.228 1.00 75.06 86 GLY A O 1
ATOM 684 N N . HIS A 1 87 ? -2.348 -12.095 1.472 1.00 65.19 87 HIS A N 1
ATOM 685 C CA . HIS A 1 87 ? -3.320 -11.539 0.532 1.00 65.19 87 HIS A CA 1
ATOM 686 C C . HIS A 1 87 ? -4.438 -10.797 1.2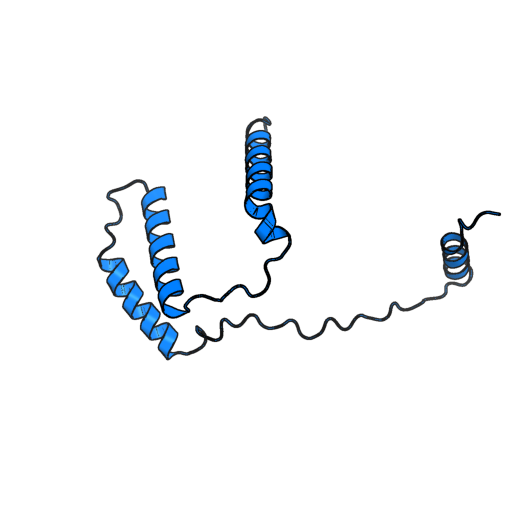71 1.00 65.19 87 HIS A C 1
ATOM 688 O O . HIS A 1 87 ? -5.175 -11.366 2.081 1.00 65.19 87 HIS A O 1
ATOM 694 N N . THR A 1 88 ? -4.629 -9.528 0.919 1.00 62.28 88 THR A N 1
ATOM 695 C CA . THR A 1 88 ? -5.923 -8.883 1.130 1.00 62.28 88 THR A CA 1
ATOM 696 C C . THR A 1 88 ? -6.794 -9.338 -0.031 1.00 62.28 88 THR A C 1
ATOM 698 O O . THR A 1 88 ? -6.609 -8.864 -1.147 1.00 62.28 88 THR A O 1
ATOM 701 N N . VAL 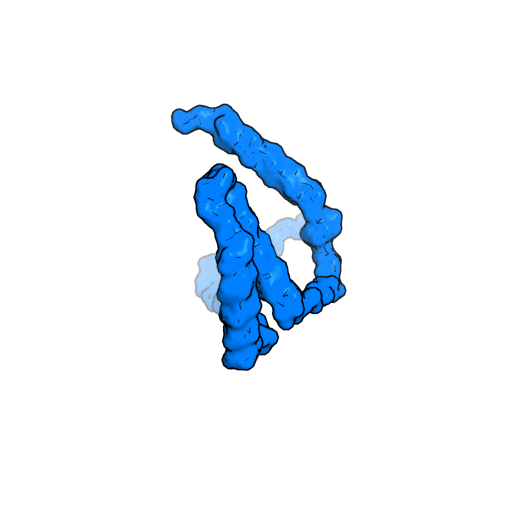A 1 89 ? -7.682 -10.313 0.193 1.00 62.44 89 VAL A N 1
ATOM 702 C CA . VAL A 1 89 ? -8.653 -10.715 -0.835 1.00 62.44 89 VAL A CA 1
ATOM 703 C C . VAL A 1 89 ? -9.489 -9.481 -1.151 1.00 62.44 89 VAL A C 1
ATOM 705 O O . VAL A 1 89 ? -10.255 -9.009 -0.306 1.00 62.44 89 VAL A O 1
ATOM 708 N N . HIS A 1 90 ? -9.271 -8.920 -2.337 1.00 64.44 90 HIS A N 1
ATOM 709 C CA . HIS A 1 90 ? -10.018 -7.778 -2.832 1.00 64.44 90 HIS A CA 1
ATOM 710 C C . HIS A 1 90 ? -11.471 -8.233 -2.987 1.00 64.44 90 HIS A C 1
ATOM 712 O O . HIS A 1 90 ? -11.796 -9.009 -3.876 1.00 64.44 90 HIS A O 1
ATOM 718 N N . LYS A 1 91 ? -12.337 -7.863 -2.037 1.00 65.44 91 LYS A N 1
ATOM 719 C CA . LYS A 1 91 ? -13.716 -8.380 -1.995 1.00 65.44 91 LYS A CA 1
ATOM 720 C C . LYS A 1 91 ? -14.630 -7.760 -3.051 1.00 65.44 91 LYS A C 1
ATOM 722 O O . LYS A 1 91 ? -15.673 -8.334 -3.338 1.00 65.44 91 LYS A O 1
ATOM 727 N N . ASN A 1 92 ? -14.248 -6.615 -3.609 1.00 65.56 92 ASN A N 1
ATOM 728 C CA . ASN A 1 92 ? -15.062 -5.877 -4.562 1.00 65.56 92 ASN A CA 1
ATOM 729 C C . ASN A 1 92 ? -14.253 -5.651 -5.834 1.00 65.56 92 ASN A C 1
ATOM 731 O O . ASN A 1 92 ? -13.444 -4.737 -5.850 1.00 65.56 92 ASN A O 1
ATOM 735 N N . ASP A 1 93 ? -14.479 -6.441 -6.880 1.00 73.38 93 ASP A N 1
ATOM 736 C CA . ASP A 1 93 ? -14.008 -6.079 -8.221 1.00 73.38 93 ASP A CA 1
ATOM 737 C C . ASP A 1 93 ? -14.773 -4.834 -8.670 1.00 73.38 93 ASP A C 1
ATOM 739 O O . ASP A 1 93 ? -15.949 -4.913 -9.063 1.00 73.38 93 ASP A O 1
ATOM 743 N N . ASP A 1 94 ? -14.136 -3.672 -8.567 1.00 79.06 94 ASP A N 1
ATOM 744 C CA . ASP A 1 94 ? -14.755 -2.430 -8.997 1.00 79.06 94 ASP A CA 1
ATOM 745 C C . ASP A 1 94 ? -14.588 -2.232 -10.514 1.00 79.06 94 ASP A C 1
ATOM 747 O O . ASP A 1 94 ? -14.035 -3.062 -11.246 1.00 79.06 94 ASP A O 1
ATOM 751 N N . TRP A 1 95 ? -15.169 -1.156 -11.043 1.00 87.25 95 TRP A N 1
ATOM 752 C CA . TRP A 1 95 ? -15.095 -0.884 -12.477 1.00 87.25 95 TRP A CA 1
ATOM 753 C C . TRP A 1 95 ? -13.642 -0.702 -12.958 1.00 87.25 95 TRP A C 1
ATOM 755 O O . TRP A 1 95 ? -13.345 -1.030 -14.105 1.00 87.25 95 TRP A O 1
ATOM 765 N N . PHE A 1 96 ? -12.718 -0.235 -12.114 1.00 83.31 96 PHE A N 1
ATOM 766 C CA . PHE A 1 96 ? -11.319 -0.044 -12.497 1.00 83.31 96 PHE A CA 1
ATOM 767 C C . PHE A 1 96 ? -10.583 -1.372 -12.642 1.00 83.31 96 PHE A C 1
ATOM 769 O O . PHE A 1 96 ? -9.824 -1.532 -13.600 1.00 83.31 96 PHE A O 1
ATOM 776 N N . ASP A 1 97 ? -10.852 -2.338 -11.763 1.00 85.38 97 ASP A N 1
ATOM 777 C CA . ASP A 1 97 ? -10.235 -3.669 -11.825 1.00 85.38 97 ASP A CA 1
ATOM 778 C C . ASP A 1 97 ? -10.564 -4.372 -13.150 1.00 85.38 97 ASP A C 1
ATOM 780 O O . ASP A 1 97 ? -9.684 -4.903 -13.836 1.00 85.38 97 ASP A O 1
ATOM 784 N N . LYS A 1 98 ? -11.826 -4.274 -13.582 1.00 87.81 98 LYS A N 1
ATOM 785 C CA . LYS A 1 98 ? -12.305 -4.846 -14.852 1.00 87.81 98 LYS A CA 1
ATOM 786 C C . LYS A 1 98 ? -11.679 -4.182 -16.080 1.00 87.81 98 LYS A C 1
ATOM 788 O O . LYS A 1 98 ? -11.451 -4.848 -17.087 1.00 87.81 98 LYS A O 1
ATOM 793 N N . ASN A 1 99 ? -11.367 -2.889 -15.991 1.00 91.81 99 ASN A N 1
ATOM 794 C CA . ASN A 1 99 ? -10.879 -2.081 -17.113 1.00 91.81 99 ASN A CA 1
ATOM 795 C C . ASN A 1 99 ? -9.373 -1.773 -17.034 1.00 91.81 99 ASN A C 1
ATOM 797 O O . ASN A 1 99 ? -8.859 -0.961 -17.804 1.00 91.81 99 ASN A O 1
ATOM 801 N N . ILE A 1 100 ? -8.624 -2.445 -16.150 1.00 90.50 100 ILE A N 1
ATOM 802 C CA . ILE A 1 100 ? -7.202 -2.160 -15.893 1.00 90.50 100 ILE A CA 1
ATOM 803 C C . ILE A 1 100 ? -6.344 -2.199 -17.170 1.00 90.50 100 ILE A C 1
ATOM 805 O O . ILE A 1 100 ? -5.411 -1.410 -17.325 1.00 90.50 100 ILE A O 1
ATOM 809 N N . LYS A 1 101 ? -6.661 -3.105 -18.106 1.00 91.62 101 LYS A N 1
ATOM 810 C CA . LYS A 1 101 ? -5.939 -3.250 -19.381 1.00 91.62 101 LYS A CA 1
ATOM 811 C C . LYS A 1 101 ? -6.141 -2.025 -20.270 1.00 91.62 101 LYS A C 1
ATOM 813 O O . LYS A 1 101 ? -5.171 -1.484 -20.797 1.00 91.62 101 LYS A O 1
ATOM 818 N N . GLU A 1 102 ? -7.382 -1.565 -20.383 1.00 92.00 102 GLU A N 1
ATOM 819 C CA . GLU A 1 102 ? -7.739 -0.392 -21.176 1.00 92.00 102 GLU A CA 1
ATOM 820 C C . GLU A 1 102 ? -7.132 0.877 -20.570 1.00 92.00 102 GLU A C 1
ATOM 822 O O . GLU A 1 102 ? -6.465 1.641 -21.268 1.00 92.00 102 GLU A O 1
ATOM 827 N N . ILE A 1 103 ? -7.224 1.038 -19.247 1.00 90.62 103 ILE A N 1
ATOM 828 C CA . ILE A 1 103 ? -6.621 2.163 -18.519 1.00 90.62 103 ILE A CA 1
ATOM 829 C C . ILE A 1 103 ? -5.108 2.223 -18.757 1.00 90.62 103 ILE A C 1
ATOM 831 O O . ILE A 1 103 ? -4.576 3.287 -19.081 1.00 90.62 103 ILE A O 1
ATOM 835 N N . LYS A 1 104 ? -4.404 1.087 -18.648 1.00 92.50 104 LYS A N 1
ATOM 836 C CA . LYS A 1 104 ? -2.957 1.018 -18.920 1.00 92.50 104 LYS A CA 1
ATOM 837 C C . LYS A 1 104 ? -2.632 1.405 -20.361 1.00 92.50 104 LYS A C 1
ATOM 839 O O . LYS A 1 104 ? -1.659 2.123 -20.584 1.00 92.50 104 LYS A O 1
ATOM 844 N N . SER A 1 105 ? -3.45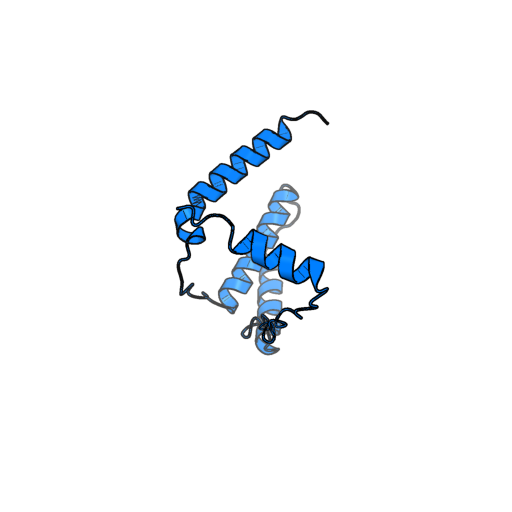6 0.983 -21.320 1.00 93.81 105 SER A N 1
ATOM 845 C CA . SER A 1 105 ? -3.264 1.315 -22.735 1.00 93.81 105 SER A CA 1
ATOM 846 C C . SER A 1 105 ? -3.405 2.821 -22.995 1.00 93.81 105 SER A C 1
ATOM 848 O O . SER A 1 105 ? -2.539 3.429 -23.623 1.00 93.81 105 SER A O 1
ATOM 850 N N . ILE A 1 106 ? -4.425 3.458 -22.413 1.00 93.19 106 ILE A N 1
ATOM 851 C CA . ILE A 1 106 ? -4.657 4.903 -22.521 1.00 93.19 106 ILE A CA 1
ATOM 852 C C . ILE A 1 106 ? -3.499 5.673 -21.879 1.00 93.19 106 ILE A C 1
ATOM 854 O O . ILE A 1 106 ? -3.028 6.672 -22.428 1.00 93.19 106 ILE A O 1
ATOM 858 N N . PHE A 1 107 ? -3.006 5.202 -20.732 1.00 91.56 107 PHE A N 1
ATOM 859 C CA . PHE A 1 107 ? -1.889 5.831 -20.032 1.00 91.56 107 PHE A CA 1
ATOM 860 C C . PHE A 1 107 ? -0.591 5.758 -20.842 1.00 91.56 107 PHE A C 1
ATOM 862 O O . PHE A 1 107 ? 0.125 6.751 -20.962 1.00 91.56 107 PHE A O 1
ATOM 869 N N . PHE A 1 108 ? -0.320 4.605 -21.455 1.00 92.06 108 PHE A N 1
ATOM 870 C CA . PHE A 1 108 ? 0.823 4.422 -22.344 1.00 92.06 108 PHE A CA 1
ATOM 871 C C . PHE A 1 108 ? 0.767 5.379 -23.542 1.00 92.06 108 PHE A C 1
ATOM 873 O O . PHE A 1 108 ? 1.727 6.107 -23.799 1.00 92.06 108 PHE A O 1
ATOM 880 N N . LEU A 1 109 ? -0.385 5.458 -24.216 1.00 91.81 109 LEU A N 1
ATOM 881 C CA . LEU A 1 109 ? -0.597 6.370 -25.344 1.00 91.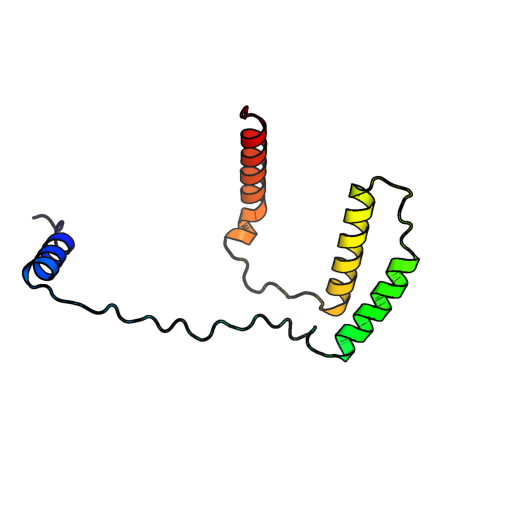81 109 LEU A CA 1
ATOM 882 C C . LEU A 1 109 ? -0.425 7.840 -24.944 1.00 91.81 109 LEU A C 1
ATOM 884 O O . LEU A 1 109 ? 0.171 8.628 -25.680 1.00 91.81 109 LEU A O 1
ATOM 888 N N . LYS A 1 110 ? -0.920 8.219 -23.763 1.00 92.00 110 LYS A N 1
ATOM 889 C CA . LYS A 1 110 ? -0.745 9.570 -23.221 1.00 92.00 110 LYS A CA 1
ATOM 890 C C . LYS A 1 110 ? 0.732 9.895 -22.989 1.00 92.00 110 LYS A C 1
ATOM 892 O O . LYS A 1 110 ? 1.170 10.970 -23.394 1.00 92.00 110 LYS A O 1
ATOM 897 N N . ASN A 1 111 ? 1.487 8.989 -22.371 1.00 86.44 111 ASN A N 1
ATOM 898 C CA . ASN A 1 111 ? 2.909 9.195 -22.086 1.00 86.44 111 ASN A CA 1
ATOM 899 C C . ASN A 1 111 ? 3.735 9.318 -23.372 1.00 86.44 111 ASN A C 1
ATOM 901 O O . ASN A 1 111 ? 4.590 10.196 -23.458 1.00 86.44 111 ASN A O 1
ATOM 905 N N . MET A 1 112 ? 3.429 8.510 -24.390 1.00 88.38 112 MET A N 1
ATOM 906 C CA . MET A 1 112 ? 4.052 8.623 -25.714 1.00 88.38 112 MET A CA 1
ATOM 907 C C . MET A 1 112 ? 3.782 9.989 -26.355 1.00 88.38 112 MET A C 1
ATOM 909 O O . MET A 1 112 ? 4.702 10.644 -26.841 1.00 88.38 112 MET A O 1
ATOM 913 N N . ARG A 1 113 ? 2.538 10.480 -26.282 1.00 81.81 113 ARG A N 1
ATOM 914 C CA . ARG A 1 113 ? 2.179 11.807 -26.809 1.00 81.81 113 ARG A CA 1
ATOM 915 C C . ARG A 1 113 ? 2.916 12.939 -26.086 1.00 81.81 113 ARG A C 1
ATOM 917 O O . ARG A 1 113 ? 3.342 13.896 -26.725 1.00 81.81 113 ARG A O 1
ATOM 924 N N . GLN A 1 114 ? 3.089 12.835 -24.769 1.00 77.75 114 GLN A N 1
ATOM 925 C CA . GLN A 1 114 ? 3.795 13.848 -23.976 1.00 77.75 114 GLN A CA 1
ATOM 926 C C . GLN A 1 114 ? 5.301 13.899 -24.256 1.00 77.75 114 GLN A C 1
ATOM 928 O O . GLN A 1 114 ? 5.885 14.970 -24.154 1.00 77.75 114 GLN A O 1
ATOM 933 N N . GLN A 1 115 ? 5.921 12.784 -24.648 1.00 72.38 115 GLN A N 1
ATOM 934 C CA . GLN A 1 115 ? 7.334 12.759 -25.045 1.00 72.38 115 GLN A CA 1
ATOM 935 C C . GLN A 1 115 ? 7.568 13.313 -26.460 1.00 72.38 115 GLN A C 1
ATOM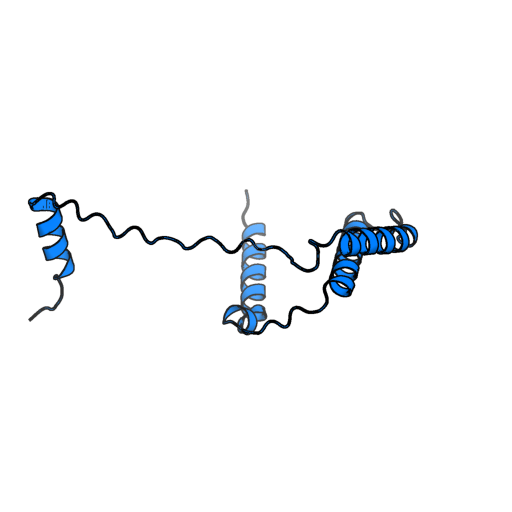 937 O O . GLN A 1 115 ? 8.671 13.752 -26.765 1.00 72.38 115 GLN A O 1
ATOM 942 N N . SER A 1 116 ? 6.536 13.324 -27.313 1.00 67.12 116 SER A N 1
ATOM 943 C CA . SER A 1 116 ? 6.604 13.850 -28.686 1.00 67.12 116 SER A CA 1
ATOM 944 C C . SER A 1 116 ? 6.375 15.364 -28.818 1.00 67.12 116 SER A C 1
ATOM 946 O O . SER A 1 116 ? 6.497 15.901 -29.917 1.00 67.12 116 SER A O 1
ATOM 948 N N . LEU A 1 117 ? 6.028 16.059 -27.729 1.00 54.03 117 LEU A N 1
ATOM 949 C CA . LEU A 1 117 ? 5.866 17.514 -27.733 1.00 54.03 117 LEU A CA 1
ATOM 950 C C . LEU A 1 117 ? 7.221 18.182 -27.440 1.00 54.03 117 LEU A C 1
ATOM 952 O O . LEU A 1 117 ? 7.802 17.902 -26.388 1.00 54.03 117 LEU A O 1
ATOM 956 N N . PRO A 1 118 ? 7.741 19.052 -28.326 1.00 61.19 118 PRO A N 1
ATOM 957 C CA . PRO A 1 118 ? 8.931 19.836 -28.018 1.00 61.19 118 PRO A CA 1
ATOM 958 C C . PRO A 1 118 ? 8.644 20.783 -26.839 1.00 61.19 118 PRO A C 1
ATOM 960 O O . PRO A 1 118 ? 7.530 21.295 -26.714 1.00 61.19 118 PRO A O 1
ATOM 963 N N . LYS A 1 119 ? 9.641 20.959 -25.961 1.00 55.91 119 LYS A N 1
ATOM 964 C CA . LYS A 1 119 ? 9.621 21.936 -24.860 1.00 55.91 119 LYS A CA 1
ATOM 965 C C . LYS A 1 119 ? 9.597 23.368 -25.377 1.00 55.91 119 LYS A C 1
ATOM 967 O O . LYS A 1 119 ? 10.293 23.622 -26.384 1.00 55.91 119 LYS A O 1
#

Organism: NCBI:txid1028688

Radius of gyration: 26.69 Å; chains: 1; bounding box: 72×52×46 Å

Secondary structure (DSSP, 8-state):
-----HHHHHHHHHHHHT------------------TTTSSHHHHHHHHHHHHHHHHS--TTSS-HHHHHHHHHHHHHHHHHHHH---------HHHHTHHHHHHHHHHHHHHHHTS--

Foldseek 3Di:
DDPPCPPVVVVCCCVVVVPPPPDDPPPPDDDPPPPLVLCPDPVLVVVLVVQLVVVVVVQDPPPDDPVVSVVVNVVSSVVSVCVRSDDPPPPDCDPCNVCVVVVVVVVVVVVVVVVPDDD

pLDDT: mean 77.13, std 11.46, range [42.19, 93.81]

Sequence (119 aa):
MFGAECWTDHRLIVSKFNLGIKSRQHHQGRKPTKTHSKLGSTTATEHLARDLDGKMQDLQFGQTNVNEDKTTLRDTVCLSIYELIGHTVHKNDDWFDKNIKEIKSIFFLKNMRQQSLPK